Protein AF-N9KK56-F1 (afdb_monomer_lite)

Structure (mmCIF, N/CA/C/O backbone):
data_AF-N9KK56-F1
#
_entry.id   AF-N9KK56-F1
#
loop_
_atom_site.group_PDB
_atom_site.id
_atom_site.type_symbol
_atom_site.label_atom_id
_atom_site.label_alt_id
_atom_site.label_comp_id
_atom_site.label_asym_id
_atom_site.label_entity_id
_atom_site.label_seq_id
_atom_site.pdbx_PDB_ins_code
_atom_site.Cartn_x
_atom_site.Cartn_y
_atom_site.Cartn_z
_atom_site.occupancy
_atom_site.B_iso_or_equiv
_atom_site.auth_seq_id
_atom_site.auth_comp_id
_atom_site.auth_asym_id
_atom_site.auth_atom_id
_atom_site.pdbx_PDB_model_num
ATOM 1 N N . MET A 1 1 ? 13.893 9.732 -13.283 1.00 74.06 1 MET A N 1
ATOM 2 C CA . MET A 1 1 ? 12.426 9.548 -13.255 1.00 74.06 1 MET A CA 1
ATOM 3 C C . MET A 1 1 ? 12.035 9.225 -11.826 1.00 74.06 1 MET A C 1
ATOM 5 O O . MET A 1 1 ? 12.675 8.367 -11.235 1.00 74.06 1 MET A O 1
ATOM 9 N N . GLU A 1 2 ? 11.072 9.947 -11.260 1.00 89.94 2 GLU A N 1
ATOM 10 C CA . GLU A 1 2 ? 10.571 9.700 -9.898 1.00 89.94 2 GLU A CA 1
ATOM 11 C C . GLU A 1 2 ? 9.740 8.409 -9.851 1.00 89.94 2 GLU A C 1
ATOM 13 O O . GLU A 1 2 ? 9.069 8.076 -10.831 1.00 89.94 2 GLU A O 1
ATOM 18 N N . ALA A 1 3 ? 9.783 7.688 -8.726 1.00 90.94 3 ALA A N 1
ATOM 19 C CA . ALA A 1 3 ? 9.080 6.414 -8.557 1.00 90.94 3 ALA A CA 1
ATOM 20 C C . ALA A 1 3 ? 7.559 6.561 -8.716 1.00 90.94 3 ALA A C 1
ATOM 22 O O . ALA A 1 3 ? 6.960 5.784 -9.452 1.00 90.94 3 ALA A O 1
ATOM 23 N N . ASN A 1 4 ? 6.962 7.606 -8.135 1.00 89.69 4 ASN A N 1
ATOM 24 C CA . ASN A 1 4 ? 5.520 7.865 -8.213 1.00 89.69 4 ASN A CA 1
ATOM 25 C C . ASN A 1 4 ? 5.062 8.121 -9.657 1.00 89.69 4 ASN A C 1
ATOM 27 O O . ASN A 1 4 ? 4.096 7.525 -10.116 1.00 89.69 4 ASN A O 1
ATOM 31 N N . LYS A 1 5 ? 5.822 8.920 -10.422 1.00 92.25 5 LYS A N 1
ATOM 32 C CA . LYS A 1 5 ? 5.549 9.172 -11.851 1.00 92.25 5 LYS A CA 1
ATOM 33 C C . LYS A 1 5 ? 5.651 7.901 -12.695 1.00 92.25 5 LYS A C 1
ATOM 35 O O . LYS A 1 5 ? 4.890 7.714 -13.641 1.00 92.25 5 LYS A O 1
ATOM 40 N N . TYR A 1 6 ? 6.603 7.023 -12.375 1.00 92.00 6 TYR A N 1
ATOM 41 C CA . TYR A 1 6 ? 6.697 5.716 -13.025 1.00 92.00 6 TYR A CA 1
ATOM 42 C C . TYR A 1 6 ? 5.501 4.826 -12.664 1.00 92.00 6 TYR A C 1
ATOM 44 O O . TYR A 1 6 ? 4.918 4.198 -13.547 1.00 92.00 6 TYR A O 1
ATOM 52 N N . PHE A 1 7 ? 5.109 4.825 -11.390 1.00 93.50 7 PHE A N 1
ATOM 53 C CA . PHE A 1 7 ? 3.958 4.086 -10.886 1.00 93.50 7 PHE A CA 1
ATOM 54 C C . PHE A 1 7 ? 2.656 4.541 -11.560 1.00 93.50 7 PHE A C 1
ATOM 56 O O . PHE A 1 7 ? 1.934 3.699 -12.080 1.00 93.50 7 PHE A O 1
ATOM 63 N N . GLN A 1 8 ? 2.411 5.851 -11.657 1.00 92.12 8 GLN A N 1
ATOM 64 C CA . GLN A 1 8 ? 1.278 6.446 -12.383 1.00 92.12 8 GLN A CA 1
ATOM 65 C C . GLN A 1 8 ? 1.226 6.000 -13.846 1.00 92.12 8 GLN A C 1
ATOM 67 O O . GLN A 1 8 ? 0.171 5.653 -14.368 1.00 92.12 8 GLN A O 1
ATOM 72 N N . LYS A 1 9 ? 2.379 6.004 -14.525 1.00 93.69 9 LYS A N 1
ATOM 73 C CA . LYS A 1 9 ? 2.451 5.715 -15.961 1.00 93.69 9 LYS A CA 1
ATOM 74 C C . LYS A 1 9 ? 2.174 4.248 -16.294 1.00 93.69 9 LYS A C 1
ATOM 76 O O . LYS A 1 9 ? 1.581 3.965 -17.329 1.00 93.69 9 LYS A O 1
ATOM 81 N N . ILE A 1 10 ? 2.693 3.329 -15.486 1.00 94.44 10 ILE A N 1
ATOM 82 C CA . ILE A 1 10 ? 2.703 1.892 -15.799 1.00 94.44 10 ILE A CA 1
ATOM 83 C C . ILE A 1 10 ? 1.629 1.129 -15.003 1.00 94.44 10 ILE A C 1
ATOM 85 O O . ILE A 1 10 ? 1.185 0.057 -15.411 1.00 94.44 10 ILE A O 1
ATOM 89 N N . GLY A 1 11 ? 1.200 1.684 -13.871 1.00 92.81 11 GLY A N 1
ATOM 90 C CA . GLY A 1 11 ? 0.274 1.056 -12.940 1.00 92.81 11 GLY A CA 1
ATOM 91 C C . GLY A 1 11 ? 0.922 -0.029 -12.076 1.00 92.81 11 GLY A C 1
ATOM 92 O O . GLY A 1 11 ? 2.038 -0.499 -12.319 1.00 92.81 11 GLY A O 1
ATOM 93 N N . ILE A 1 12 ? 0.185 -0.458 -11.048 1.00 92.75 12 ILE A N 1
ATOM 94 C CA . ILE A 1 12 ? 0.672 -1.401 -10.031 1.00 92.75 12 ILE A CA 1
ATOM 95 C C . ILE A 1 12 ? 1.130 -2.744 -10.619 1.00 92.75 12 ILE A C 1
ATOM 97 O O . ILE A 1 12 ? 2.124 -3.304 -10.158 1.00 92.75 12 ILE A O 1
ATOM 101 N N . THR A 1 13 ? 0.445 -3.254 -11.648 1.00 94.50 13 THR A N 1
ATOM 102 C CA . THR A 1 13 ? 0.787 -4.533 -12.289 1.00 94.50 13 THR A CA 1
ATOM 103 C C . THR A 1 13 ? 2.159 -4.470 -12.948 1.00 94.50 13 THR A C 1
ATOM 105 O O . THR A 1 13 ? 3.027 -5.276 -12.617 1.00 94.50 13 THR A O 1
ATOM 108 N N . GLY A 1 14 ? 2.413 -3.473 -13.801 1.00 95.75 14 GLY A N 1
ATOM 109 C CA . GLY A 1 14 ? 3.712 -3.383 -14.465 1.00 95.75 14 GLY A CA 1
ATOM 110 C C . GLY A 1 14 ? 4.841 -2.947 -13.523 1.00 95.75 14 GLY A C 1
ATOM 111 O O . GLY A 1 14 ? 5.987 -3.346 -13.721 1.00 95.75 14 GLY A O 1
ATOM 112 N N . VAL A 1 15 ? 4.549 -2.229 -12.429 1.00 95.50 15 VAL A N 1
ATOM 113 C CA . VAL A 1 15 ? 5.539 -2.013 -11.355 1.00 95.50 15 VAL A CA 1
ATOM 114 C C . VAL A 1 15 ? 5.915 -3.332 -10.675 1.00 95.50 15 VAL A C 1
ATOM 116 O O . VAL A 1 15 ? 7.103 -3.579 -10.458 1.00 95.50 15 VAL A O 1
ATOM 119 N N . LYS A 1 16 ? 4.943 -4.202 -10.362 1.00 95.06 16 LYS A N 1
ATOM 120 C CA . LYS A 1 16 ? 5.212 -5.535 -9.794 1.00 95.06 16 LYS A CA 1
ATOM 121 C C . LYS A 1 16 ? 6.080 -6.370 -10.740 1.00 95.06 16 LYS A C 1
ATOM 123 O O . LYS A 1 16 ? 7.081 -6.923 -10.294 1.00 95.06 16 LYS A O 1
ATOM 128 N N . GLU A 1 17 ? 5.767 -6.398 -12.035 1.00 96.31 17 GLU A N 1
ATOM 129 C CA . GLU A 1 17 ? 6.581 -7.086 -13.052 1.00 96.31 17 GLU A CA 1
ATOM 130 C C . GLU A 1 17 ? 8.009 -6.525 -13.129 1.00 96.31 17 GLU A C 1
ATOM 132 O O . GLU A 1 17 ? 8.989 -7.273 -13.100 1.00 96.31 17 GLU A O 1
ATOM 137 N N . TYR A 1 18 ? 8.153 -5.198 -13.143 1.00 95.69 18 TYR A N 1
ATOM 138 C CA . TYR A 1 18 ? 9.460 -4.547 -13.143 1.00 95.69 18 TYR A CA 1
ATOM 139 C C . TYR A 1 18 ? 10.291 -4.913 -11.903 1.00 95.69 18 TYR A C 1
ATOM 141 O O . TYR A 1 18 ? 11.497 -5.165 -12.015 1.00 95.69 18 TYR A O 1
ATOM 149 N N . LEU A 1 19 ? 9.656 -4.980 -10.728 1.00 95.62 19 LEU A N 1
ATOM 150 C CA . LEU A 1 19 ? 10.286 -5.397 -9.475 1.00 95.62 19 LEU A CA 1
ATOM 151 C C . LEU A 1 19 ? 10.649 -6.885 -9.457 1.00 95.62 19 LEU A C 1
ATOM 153 O O . LEU A 1 19 ? 11.659 -7.230 -8.852 1.00 95.62 19 LEU A O 1
ATOM 157 N N . VAL A 1 20 ? 9.911 -7.765 -10.135 1.00 95.38 20 VAL A N 1
ATOM 158 C CA . VAL A 1 20 ? 10.326 -9.171 -10.297 1.00 95.38 20 VAL A CA 1
ATOM 159 C C . VAL A 1 20 ? 11.653 -9.252 -11.0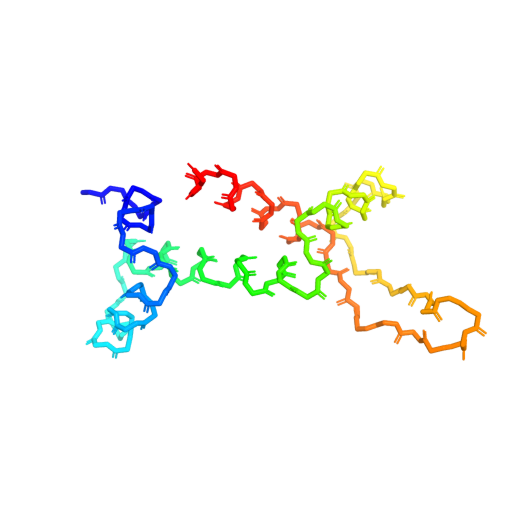58 1.00 95.38 20 VAL A C 1
ATOM 161 O O . VAL A 1 20 ? 12.560 -9.975 -10.652 1.00 95.38 20 VAL A O 1
ATOM 164 N N . LEU A 1 21 ? 11.813 -8.451 -12.114 1.00 95.56 21 LEU A N 1
ATOM 165 C CA . LEU A 1 21 ? 13.014 -8.464 -12.956 1.00 95.56 21 LEU A CA 1
ATOM 166 C C . LEU A 1 21 ? 14.211 -7.717 -12.336 1.00 95.56 21 LEU A C 1
ATOM 168 O O . LEU A 1 21 ? 15.367 -8.076 -12.572 1.00 95.56 21 LEU A O 1
ATOM 172 N N . ASN A 1 22 ? 13.957 -6.659 -11.558 1.00 94.69 22 ASN A N 1
ATOM 173 C CA . ASN A 1 22 ? 14.992 -5.719 -11.100 1.00 94.69 22 ASN A CA 1
ATOM 174 C C . ASN A 1 22 ? 15.060 -5.530 -9.579 1.00 94.69 22 ASN A C 1
ATOM 176 O O . ASN A 1 22 ? 15.929 -4.804 -9.100 1.00 94.69 22 ASN A O 1
ATOM 180 N N . GLY A 1 23 ? 14.174 -6.157 -8.808 1.00 87.69 23 GLY A N 1
ATOM 181 C CA . GLY A 1 23 ? 14.009 -5.923 -7.370 1.00 87.69 23 GLY A CA 1
ATOM 182 C C . GLY A 1 23 ? 15.183 -6.377 -6.507 1.00 87.69 23 GLY A C 1
ATOM 183 O O . GLY A 1 23 ? 15.267 -5.980 -5.347 1.00 87.69 23 GLY A O 1
ATOM 184 N N . TRP A 1 24 ? 16.104 -7.165 -7.058 1.00 90.62 24 TRP A N 1
ATOM 185 C CA . TRP A 1 24 ? 17.376 -7.515 -6.423 1.00 90.62 24 TRP A CA 1
ATOM 186 C C . TRP A 1 24 ? 18.353 -6.330 -6.368 1.00 90.62 24 TRP A C 1
ATOM 188 O O . TRP A 1 24 ? 19.278 -6.326 -5.558 1.00 90.62 24 TRP A O 1
ATOM 198 N N . LYS A 1 25 ? 18.148 -5.298 -7.198 1.00 91.75 25 LYS A N 1
ATOM 199 C CA . LYS A 1 25 ? 18.935 -4.064 -7.158 1.00 91.75 25 LYS A CA 1
ATOM 200 C C . LYS A 1 25 ? 18.483 -3.210 -5.973 1.00 91.75 25 LYS A C 1
ATOM 202 O O . LYS A 1 25 ? 17.316 -2.844 -5.873 1.00 91.75 25 LYS A O 1
ATOM 207 N N . ASN A 1 26 ? 19.420 -2.803 -5.124 1.00 89.31 26 ASN A N 1
ATOM 208 C CA . ASN A 1 26 ? 19.150 -1.917 -3.986 1.00 89.31 26 ASN A CA 1
ATOM 209 C C . ASN A 1 26 ? 19.380 -0.445 -4.352 1.00 89.31 26 ASN A C 1
ATOM 211 O O . ASN A 1 26 ? 20.194 0.242 -3.742 1.00 89.31 26 ASN A O 1
ATOM 215 N N . THR A 1 27 ? 18.692 0.043 -5.385 1.00 94.38 27 THR A N 1
ATOM 216 C CA . THR A 1 27 ? 18.752 1.467 -5.747 1.00 94.38 27 THR A CA 1
ATOM 217 C C . THR A 1 27 ? 17.651 2.252 -5.029 1.00 94.38 27 THR A C 1
ATOM 219 O O . THR A 1 27 ? 16.583 1.689 -4.773 1.00 94.38 27 THR A O 1
ATOM 222 N N . PRO A 1 28 ? 17.840 3.561 -4.760 1.00 94.75 28 PRO A N 1
ATOM 223 C CA . PRO A 1 28 ? 16.798 4.397 -4.158 1.00 94.75 28 PRO A CA 1
ATOM 224 C C . PRO A 1 28 ? 15.461 4.328 -4.907 1.00 94.75 28 PRO A C 1
ATOM 226 O O . PRO A 1 28 ? 14.403 4.269 -4.291 1.00 94.75 28 PRO A O 1
ATOM 229 N N . PHE A 1 29 ? 15.511 4.248 -6.239 1.00 94.75 29 PHE A N 1
ATOM 230 C CA . PHE A 1 29 ? 14.328 4.094 -7.083 1.00 94.75 29 PHE A CA 1
ATOM 231 C C . PHE A 1 29 ? 13.591 2.767 -6.838 1.00 94.75 29 PHE A C 1
ATOM 233 O O . PHE A 1 29 ? 12.379 2.766 -6.652 1.00 94.75 29 PHE A O 1
ATOM 240 N N . ILE A 1 30 ? 14.309 1.637 -6.790 1.00 94.75 30 ILE A N 1
ATOM 241 C CA . ILE A 1 30 ? 13.704 0.320 -6.527 1.00 94.75 30 ILE A CA 1
ATOM 242 C C . ILE A 1 30 ? 13.141 0.248 -5.105 1.00 94.75 30 ILE A C 1
ATOM 244 O O . ILE A 1 30 ? 12.061 -0.301 -4.905 1.00 94.75 30 ILE A O 1
ATOM 248 N N . ILE A 1 31 ? 13.844 0.823 -4.125 1.00 94.62 31 ILE A N 1
ATOM 249 C CA . ILE A 1 31 ? 13.378 0.896 -2.734 1.00 94.62 31 ILE A CA 1
ATOM 250 C C . ILE A 1 31 ? 12.062 1.678 -2.656 1.00 94.62 31 ILE A C 1
ATOM 252 O O . ILE A 1 31 ? 11.114 1.210 -2.030 1.00 94.62 31 ILE A O 1
ATOM 256 N N . GLN A 1 32 ? 11.972 2.821 -3.342 1.00 94.44 32 GLN A N 1
ATOM 257 C CA . GLN A 1 32 ? 10.732 3.595 -3.412 1.00 94.44 32 GLN A CA 1
ATOM 258 C C . GLN A 1 32 ? 9.606 2.813 -4.099 1.00 94.44 32 GLN A C 1
ATOM 260 O O . GLN A 1 32 ? 8.512 2.754 -3.556 1.00 94.44 32 GLN A O 1
ATOM 265 N N . LEU A 1 33 ? 9.859 2.145 -5.231 1.00 95.06 33 LEU A N 1
ATOM 266 C CA . LEU A 1 33 ? 8.830 1.328 -5.892 1.00 95.06 33 LEU A CA 1
ATOM 267 C C . LEU A 1 33 ? 8.317 0.189 -5.003 1.00 95.06 33 LEU A C 1
ATOM 269 O O . LEU A 1 33 ? 7.114 -0.059 -4.973 1.00 95.06 33 LEU A O 1
ATOM 273 N N . LYS A 1 34 ? 9.202 -0.485 -4.256 1.00 94.75 34 LYS A N 1
ATOM 274 C CA . LYS A 1 34 ? 8.794 -1.499 -3.273 1.00 94.75 34 LYS A CA 1
ATOM 275 C C . LYS A 1 34 ? 7.898 -0.889 -2.198 1.00 94.75 34 LYS A C 1
ATOM 277 O O . LYS A 1 34 ? 6.846 -1.453 -1.924 1.00 94.75 34 LYS A O 1
ATOM 282 N N . ARG A 1 35 ? 8.281 0.271 -1.644 1.00 95.00 35 ARG A N 1
ATOM 283 C CA . ARG A 1 35 ? 7.468 0.994 -0.653 1.00 95.00 35 ARG A CA 1
ATOM 284 C C . ARG A 1 35 ? 6.072 1.292 -1.196 1.00 95.00 35 ARG A C 1
ATOM 286 O O . ARG A 1 35 ? 5.105 0.936 -0.544 1.00 95.00 35 ARG A O 1
ATOM 293 N N . LE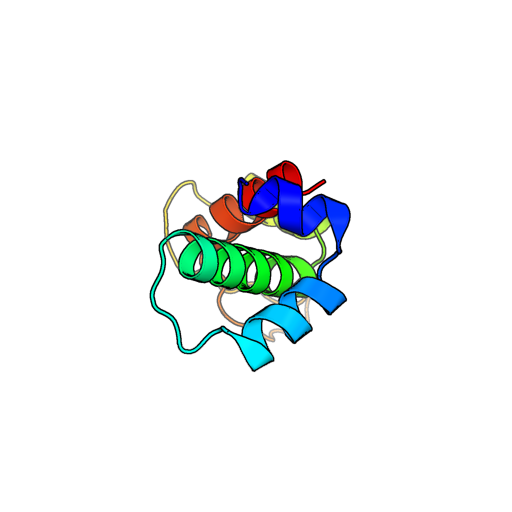U A 1 36 ? 5.968 1.856 -2.400 1.00 95.00 36 LEU A N 1
ATOM 294 C CA . LEU A 1 36 ? 4.677 2.169 -3.022 1.00 95.00 36 LEU A CA 1
ATOM 295 C C . LEU A 1 36 ? 3.813 0.915 -3.214 1.00 95.00 36 LEU A C 1
ATOM 297 O O . LEU A 1 36 ? 2.624 0.939 -2.922 1.00 95.00 36 LEU A O 1
ATOM 301 N N . VAL A 1 37 ? 4.398 -0.205 -3.653 1.00 95.12 37 VAL A N 1
ATOM 302 C CA . VAL A 1 37 ? 3.657 -1.471 -3.777 1.00 95.12 37 VAL A CA 1
ATOM 303 C C . VAL A 1 37 ? 3.139 -1.962 -2.423 1.00 95.12 37 VAL A C 1
ATOM 305 O O . VAL A 1 37 ? 1.998 -2.415 -2.353 1.00 95.12 37 VAL A O 1
ATOM 308 N N . GLU A 1 38 ? 3.937 -1.876 -1.358 1.00 93.81 38 GLU A N 1
ATOM 309 C CA . GLU A 1 38 ? 3.489 -2.248 -0.009 1.00 93.81 38 GLU A CA 1
ATOM 310 C C . GLU A 1 38 ? 2.415 -1.289 0.525 1.00 93.81 38 GLU A C 1
ATOM 312 O O . GLU A 1 38 ? 1.410 -1.749 1.063 1.00 93.81 38 GLU A O 1
ATOM 317 N N . SER A 1 39 ? 2.551 0.017 0.286 1.00 93.62 39 SER A N 1
ATOM 318 C CA . SER A 1 39 ? 1.539 1.025 0.624 1.00 93.62 39 SER A CA 1
ATOM 319 C C . SER A 1 39 ? 0.194 0.730 -0.050 1.00 93.62 39 SER A C 1
ATOM 321 O O . SER A 1 39 ? -0.846 0.714 0.610 1.00 93.62 39 SER A O 1
ATOM 323 N N . HIS A 1 40 ? 0.207 0.397 -1.344 1.00 92.56 40 HIS A N 1
ATOM 324 C CA . HIS A 1 40 ? -1.001 -0.014 -2.061 1.00 92.56 40 HIS A CA 1
ATOM 325 C C . HIS A 1 40 ? -1.623 -1.286 -1.468 1.00 92.56 40 HIS A C 1
ATOM 327 O O . HIS A 1 40 ? -2.830 -1.318 -1.255 1.00 92.56 40 HIS A O 1
ATOM 333 N N . LYS A 1 41 ? -0.819 -2.311 -1.146 1.00 91.31 41 LYS A N 1
ATOM 334 C CA . LYS A 1 41 ? -1.325 -3.539 -0.505 1.00 91.31 41 LYS A CA 1
ATOM 335 C C . LYS A 1 41 ? -1.968 -3.257 0.849 1.00 91.31 41 LYS A C 1
ATOM 337 O O . LYS A 1 41 ? -2.994 -3.852 1.157 1.00 91.31 41 LYS A O 1
ATOM 342 N N . LEU A 1 42 ? -1.363 -2.381 1.655 1.00 90.38 42 LEU A N 1
ATOM 343 C CA . LEU A 1 42 ? -1.864 -2.043 2.986 1.00 90.38 42 LEU A CA 1
ATOM 344 C C . LEU A 1 42 ? -3.231 -1.357 2.903 1.00 90.38 42 LEU A C 1
ATOM 346 O O . LEU A 1 42 ? -4.150 -1.715 3.635 1.00 90.38 42 LEU A O 1
ATOM 350 N N . VAL A 1 43 ? -3.384 -0.406 1.982 1.00 90.19 43 VAL A N 1
ATOM 351 C CA . VAL A 1 43 ? -4.659 0.286 1.771 1.00 90.19 43 VAL A CA 1
ATOM 352 C C . VAL A 1 43 ? -5.695 -0.625 1.106 1.00 90.19 43 VAL A C 1
ATOM 354 O O . VAL A 1 43 ? -6.866 -0.550 1.464 1.00 90.19 43 VAL A O 1
ATOM 357 N N . GLU A 1 44 ? -5.305 -1.523 0.194 1.00 89.31 44 GLU A N 1
ATOM 358 C CA . GLU A 1 44 ? -6.215 -2.486 -0.456 1.00 89.31 44 GLU A CA 1
ATOM 359 C C . GLU A 1 44 ? -6.947 -3.405 0.538 1.00 89.31 44 GLU A C 1
ATOM 361 O O . GLU A 1 44 ? -8.039 -3.869 0.218 1.00 89.31 44 GLU A O 1
ATOM 366 N N . VAL A 1 45 ? -6.407 -3.630 1.746 1.00 86.94 45 VAL A N 1
ATOM 367 C CA . VAL A 1 45 ? -7.073 -4.436 2.791 1.00 86.94 45 VAL A CA 1
ATOM 368 C C . VAL A 1 45 ? -8.453 -3.876 3.155 1.00 86.94 45 VAL A C 1
ATOM 370 O O . VAL A 1 45 ? -9.389 -4.647 3.357 1.00 86.94 45 VAL A O 1
ATOM 373 N N . HIS A 1 46 ? -8.587 -2.549 3.219 1.00 83.50 46 HIS A N 1
ATOM 374 C CA . HIS A 1 46 ? -9.833 -1.865 3.596 1.00 83.50 46 HIS A CA 1
ATOM 375 C C . HIS A 1 46 ? -10.416 -1.014 2.451 1.00 83.50 46 HIS A C 1
ATOM 377 O O . HIS A 1 46 ? -11.585 -0.642 2.465 1.00 83.50 46 HIS A O 1
ATOM 383 N N . GLY A 1 47 ? -9.609 -0.693 1.441 1.00 88.25 47 GLY A N 1
ATOM 384 C CA . GLY A 1 47 ? -9.899 0.321 0.436 1.00 88.25 47 GLY A CA 1
ATOM 385 C C . GLY A 1 47 ? -9.613 1.744 0.934 1.00 88.25 47 GLY A C 1
ATOM 386 O O . GLY A 1 47 ? -9.766 2.066 2.111 1.00 88.25 47 GLY A O 1
ATOM 387 N N . LEU A 1 48 ? -9.241 2.638 0.009 1.00 90.88 48 LEU A N 1
ATOM 388 C CA . LEU A 1 48 ? -8.753 3.991 0.324 1.00 90.88 48 LEU A CA 1
ATOM 389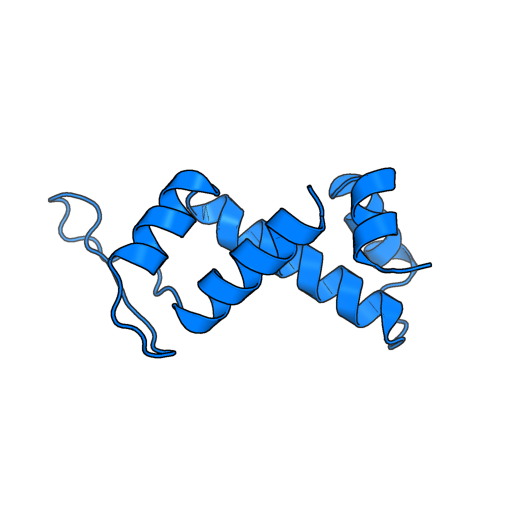 C C . LEU A 1 48 ? -9.722 4.826 1.176 1.00 90.88 48 LEU A C 1
ATOM 391 O O . LEU A 1 48 ? -9.289 5.521 2.094 1.00 90.88 48 LEU A O 1
ATOM 395 N N . ALA A 1 49 ? -11.024 4.768 0.887 1.00 89.75 49 ALA A N 1
ATOM 396 C CA . ALA A 1 49 ? -12.026 5.527 1.636 1.00 89.75 49 ALA A CA 1
ATOM 397 C C . ALA A 1 49 ? -12.099 5.076 3.104 1.00 89.75 49 ALA A C 1
ATOM 399 O O . ALA A 1 49 ? -12.043 5.910 4.008 1.00 89.75 49 ALA A O 1
ATOM 400 N N . GLN A 1 50 ? -12.142 3.763 3.338 1.00 88.38 50 GLN A N 1
ATOM 401 C CA . GLN A 1 50 ? -12.187 3.198 4.683 1.00 88.38 50 GLN A CA 1
ATOM 402 C C . GLN A 1 50 ? -10.857 3.400 5.419 1.00 88.38 50 GLN A C 1
ATOM 404 O O . GLN A 1 50 ? -10.860 3.738 6.597 1.00 88.38 50 GLN A O 1
ATOM 409 N N . SER A 1 51 ? -9.713 3.289 4.736 1.00 90.31 51 SER A N 1
ATOM 410 C CA . SER A 1 51 ? -8.402 3.603 5.319 1.00 90.31 51 SER A CA 1
ATOM 411 C C . SER A 1 51 ? -8.316 5.050 5.813 1.00 90.31 51 SER A C 1
ATOM 413 O O . SER A 1 51 ? -7.806 5.301 6.905 1.00 90.31 51 SER A O 1
ATOM 415 N N . LYS A 1 52 ? -8.856 6.011 5.052 1.00 91.38 52 LYS A N 1
ATOM 416 C CA . LYS A 1 52 ? -8.938 7.417 5.481 1.00 91.38 52 LYS A CA 1
ATOM 417 C C . LYS A 1 52 ? -9.835 7.594 6.703 1.00 91.38 52 LYS A C 1
ATOM 419 O O . LYS A 1 52 ? -9.487 8.348 7.608 1.00 91.38 52 LYS A O 1
ATOM 424 N N . GLU A 1 53 ? -10.967 6.897 6.748 1.00 89.94 53 GLU A N 1
ATOM 425 C CA . GLU A 1 53 ? -11.866 6.911 7.905 1.00 89.94 53 GLU A CA 1
ATOM 4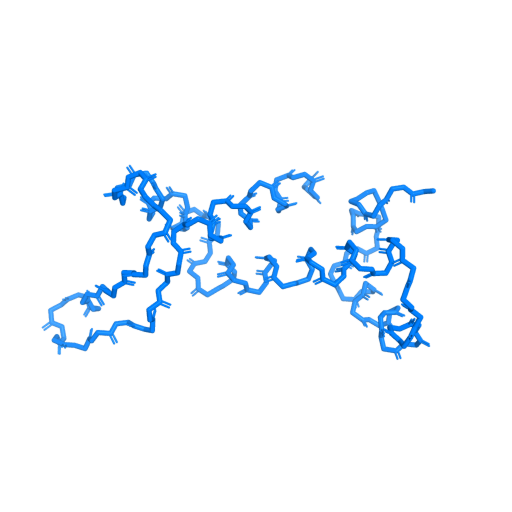26 C C . GLU A 1 53 ? -11.201 6.318 9.157 1.00 89.94 53 GLU A C 1
ATOM 428 O O . GLU A 1 53 ? -11.292 6.904 10.236 1.00 89.94 53 GLU A O 1
ATOM 433 N N . ILE A 1 54 ? -10.470 5.213 9.001 1.00 87.12 54 ILE A N 1
ATOM 434 C CA . ILE A 1 54 ? -9.679 4.575 10.058 1.00 87.12 54 ILE A CA 1
ATOM 435 C C . ILE A 1 54 ? -8.677 5.570 10.649 1.00 87.12 54 ILE A C 1
ATOM 437 O O . ILE A 1 54 ? -8.692 5.808 11.854 1.00 87.12 54 ILE A O 1
ATOM 441 N N . VAL A 1 55 ? -7.848 6.202 9.811 1.00 89.06 55 VAL A N 1
ATOM 442 C CA . VAL A 1 55 ? -6.823 7.155 10.276 1.00 89.06 55 VAL A CA 1
ATOM 443 C C . VAL A 1 55 ? -7.446 8.399 10.909 1.00 89.06 55 VAL A C 1
ATOM 445 O O . VAL A 1 55 ? -6.900 8.922 11.876 1.00 89.06 55 VAL A O 1
ATOM 448 N N . LYS A 1 56 ? -8.593 8.868 10.403 1.00 89.44 56 LYS A N 1
ATOM 449 C CA . LYS A 1 56 ? -9.308 10.027 10.957 1.00 89.44 56 LYS A CA 1
ATOM 450 C C . LYS A 1 56 ? -9.846 9.773 12.370 1.00 89.44 56 LYS A C 1
ATOM 452 O O . LYS A 1 56 ? -9.898 10.706 13.167 1.00 89.44 56 LYS A O 1
ATOM 457 N N . ASN A 1 57 ? -10.280 8.546 12.653 1.00 86.12 57 ASN A N 1
ATOM 458 C CA . ASN A 1 57 ? -10.893 8.170 13.930 1.00 86.12 57 ASN A CA 1
ATOM 459 C C . ASN A 1 57 ? -9.906 7.518 14.914 1.00 86.12 57 ASN A C 1
ATOM 461 O O . ASN A 1 57 ? -10.245 7.326 16.081 1.00 86.12 57 ASN A O 1
ATOM 465 N N . ALA A 1 58 ? -8.703 7.165 14.459 1.00 84.25 58 ALA A N 1
ATOM 466 C CA . ALA A 1 58 ? -7.659 6.612 15.305 1.00 84.25 58 ALA A CA 1
ATOM 467 C C . ALA A 1 58 ? -6.966 7.702 16.143 1.00 84.25 58 ALA A C 1
ATOM 469 O O . ALA A 1 58 ? -6.911 8.867 15.733 1.00 84.25 58 ALA A O 1
ATOM 470 N N . PRO A 1 59 ? -6.384 7.338 17.300 1.00 81.88 59 PRO A N 1
ATOM 471 C CA . PRO A 1 59 ? -5.465 8.217 18.006 1.00 81.88 59 PRO A CA 1
ATOM 472 C C . PRO A 1 59 ? -4.307 8.652 17.096 1.00 81.88 59 PRO A C 1
ATOM 474 O O . PRO A 1 59 ? -3.923 7.959 16.155 1.00 81.88 59 PRO A O 1
ATOM 477 N N . SER A 1 60 ? -3.741 9.827 17.364 1.00 77.81 60 SER A N 1
ATOM 478 C CA . SER A 1 60 ? -2.688 10.413 16.526 1.00 77.81 60 SER A CA 1
ATOM 479 C C . SER A 1 60 ? -1.321 9.734 16.666 1.00 77.81 60 SER A C 1
ATOM 481 O O . SER A 1 60 ? -0.347 10.227 16.103 1.00 77.81 60 SER A O 1
ATOM 483 N N . ASP A 1 61 ? -1.219 8.657 17.439 1.00 81.94 61 ASP A N 1
ATOM 484 C CA . ASP A 1 61 ? 0.033 7.960 17.682 1.00 81.94 61 ASP A CA 1
ATOM 485 C C . ASP A 1 61 ? 0.360 6.938 16.583 1.00 81.94 61 ASP A C 1
ATOM 487 O O . ASP A 1 61 ? -0.468 6.553 15.756 1.00 81.94 61 ASP A O 1
ATOM 491 N N . ASP A 1 62 ? 1.617 6.500 16.571 1.00 77.31 62 ASP A N 1
ATOM 492 C CA . ASP A 1 62 ? 2.117 5.504 15.623 1.00 77.31 62 ASP A CA 1
ATOM 493 C C . ASP A 1 62 ? 2.061 4.101 16.248 1.00 77.31 62 ASP A C 1
ATOM 495 O O . ASP A 1 62 ? 3.057 3.378 16.310 1.00 77.31 62 ASP A O 1
ATOM 499 N N . HIS A 1 63 ? 0.890 3.738 16.781 1.00 83.25 63 HIS A N 1
ATOM 500 C CA . HIS A 1 63 ? 0.661 2.448 17.428 1.00 83.25 63 HIS A CA 1
ATOM 501 C C . HIS A 1 63 ? -0.185 1.493 16.588 1.00 83.25 63 HIS A C 1
ATOM 503 O O . HIS A 1 63 ? -0.808 1.830 15.578 1.00 83.25 63 HIS A O 1
ATOM 509 N N . PHE A 1 64 ? -0.135 0.245 17.032 1.00 83.44 64 PHE A N 1
ATOM 510 C CA . PHE A 1 64 ? -0.867 -0.884 16.505 1.00 83.44 64 PHE A CA 1
ATOM 511 C C . PHE A 1 64 ? -2.251 -0.964 17.153 1.00 83.44 64 PHE A C 1
ATOM 513 O O . PHE A 1 64 ? -2.356 -1.101 18.371 1.00 83.44 64 PHE A O 1
ATOM 520 N N . TYR A 1 65 ? -3.301 -0.943 16.336 1.00 77.75 65 TYR A N 1
ATOM 521 C CA . TYR A 1 65 ? -4.684 -1.040 16.794 1.00 77.75 65 TYR A CA 1
ATOM 522 C C . TYR A 1 65 ? -5.398 -2.208 16.127 1.00 77.75 65 TYR A C 1
ATOM 524 O O . TYR A 1 65 ? -5.263 -2.448 14.929 1.00 77.75 65 TYR A O 1
ATOM 532 N N . SER A 1 66 ? -6.179 -2.934 16.920 1.00 75.50 66 SER A N 1
ATOM 533 C CA . SER A 1 66 ? -7.060 -4.003 16.454 1.00 75.50 66 SER A CA 1
ATOM 534 C C . SER A 1 66 ? -8.509 -3.579 16.633 1.00 75.50 66 SER A C 1
ATOM 536 O O . SER A 1 66 ? -8.866 -3.050 17.687 1.00 75.50 66 SER A O 1
ATOM 538 N N . TRP A 1 67 ? -9.340 -3.868 15.643 1.00 71.50 67 TRP A N 1
ATOM 539 C CA . TRP A 1 67 ? -10.723 -3.412 15.577 1.00 71.50 67 TRP A CA 1
ATOM 540 C C . TRP A 1 67 ? -11.629 -4.632 15.642 1.00 71.50 67 TRP A C 1
ATOM 542 O O . TRP A 1 67 ? -11.304 -5.665 15.064 1.00 71.50 67 TRP A O 1
ATOM 552 N N . THR A 1 68 ? -12.756 -4.556 16.342 1.00 67.69 68 THR A N 1
ATOM 553 C CA . THR A 1 68 ? -13.722 -5.660 16.316 1.00 67.69 68 THR A CA 1
ATOM 554 C C . THR A 1 68 ? -14.507 -5.591 15.008 1.00 67.69 68 THR A C 1
ATOM 556 O O . THR A 1 68 ? -15.095 -4.556 14.696 1.00 67.69 68 THR A O 1
ATOM 559 N N . LEU A 1 69 ? -14.523 -6.676 14.232 1.00 65.50 69 LEU A N 1
ATOM 560 C CA . LEU 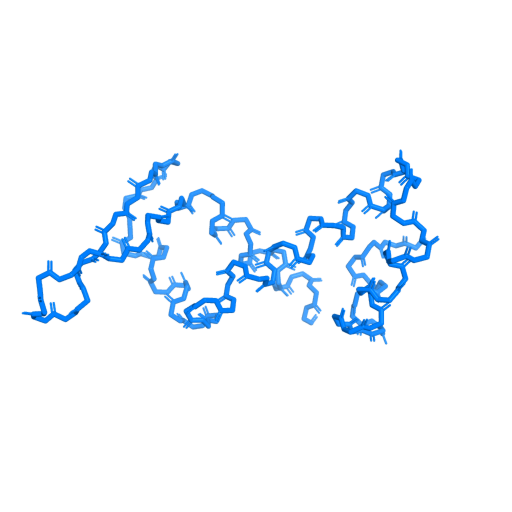A 1 69 ? -15.266 -6.751 12.973 1.00 65.50 69 LEU A CA 1
ATOM 561 C C . LEU A 1 69 ? -16.774 -6.786 13.260 1.00 65.50 69 LEU A C 1
ATOM 563 O O . LEU A 1 69 ? -17.344 -7.847 13.535 1.00 65.50 69 LEU A O 1
ATOM 567 N N . GLY A 1 70 ? -17.429 -5.623 13.235 1.00 67.31 70 GLY A N 1
ATOM 568 C CA . GLY A 1 70 ? -18.836 -5.496 13.624 1.00 67.31 70 GLY A CA 1
ATOM 569 C C . GLY A 1 70 ? -19.079 -6.041 15.039 1.00 67.31 70 GLY A C 1
ATOM 570 O O . GLY A 1 70 ? -18.287 -5.809 15.949 1.00 67.31 70 GLY A O 1
ATOM 571 N N . ASN A 1 71 ? -20.139 -6.835 15.213 1.00 71.44 71 ASN A N 1
ATOM 572 C CA . ASN A 1 71 ? -20.466 -7.496 16.487 1.00 71.44 71 ASN A CA 1
ATOM 573 C C . ASN A 1 71 ? -19.921 -8.931 16.593 1.00 71.44 71 ASN A C 1
ATOM 575 O O . ASN A 1 71 ? -20.338 -9.686 17.467 1.00 71.44 71 ASN A O 1
ATOM 579 N N . SER A 1 72 ? -19.019 -9.345 15.699 1.00 73.56 72 SER A N 1
ATOM 580 C CA . SER A 1 72 ? -18.553 -10.739 15.642 1.00 73.56 72 SER A CA 1
ATOM 581 C C . SER A 1 72 ? -17.640 -11.138 16.807 1.00 73.56 72 SER A C 1
ATOM 583 O O . SER A 1 72 ? -17.365 -12.321 16.989 1.00 73.56 72 SER A O 1
ATOM 585 N N . GLY A 1 73 ? -17.114 -10.167 17.564 1.00 65.81 73 GLY A N 1
ATOM 586 C CA . GLY A 1 73 ? -16.070 -10.404 18.567 1.00 65.81 73 GLY A CA 1
ATOM 587 C C . GLY A 1 73 ? -14.701 -10.758 17.968 1.00 65.81 73 GLY A C 1
ATOM 588 O O . GLY A 1 73 ? -13.726 -10.869 18.709 1.00 65.81 73 GLY A O 1
ATOM 589 N N . VAL A 1 74 ? -14.597 -10.897 16.641 1.00 67.31 74 VAL A N 1
ATOM 590 C CA . VAL A 1 74 ? -13.338 -11.152 15.939 1.00 67.31 74 VAL A CA 1
ATOM 591 C C . VAL A 1 74 ? -12.551 -9.852 15.865 1.00 67.31 74 VAL A C 1
ATOM 593 O O . VAL A 1 74 ? -13.045 -8.852 15.345 1.00 67.31 74 VAL A O 1
ATOM 596 N N . ARG A 1 75 ? -11.321 -9.869 16.380 1.00 63.78 75 ARG A N 1
ATOM 597 C CA . ARG A 1 75 ? -10.375 -8.76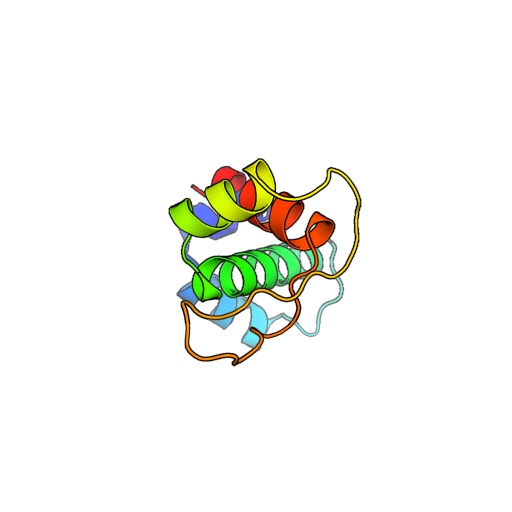8 16.195 1.00 63.78 75 ARG A CA 1
ATOM 598 C C . ARG A 1 75 ? -9.756 -8.869 14.805 1.00 63.78 75 ARG A C 1
ATOM 600 O O . ARG A 1 75 ? -9.235 -9.919 14.435 1.00 63.78 75 ARG A O 1
ATOM 607 N N . ASP A 1 76 ? -9.823 -7.776 14.062 1.00 68.81 76 ASP A N 1
ATOM 608 C CA . ASP A 1 76 ? -9.066 -7.555 12.839 1.00 68.81 76 ASP A CA 1
ATOM 609 C C . ASP A 1 76 ? -7.560 -7.728 13.095 1.00 68.81 76 ASP A C 1
ATOM 611 O O . ASP A 1 76 ? -7.063 -7.525 14.211 1.00 68.81 76 ASP A O 1
ATOM 615 N N . LYS A 1 77 ? -6.841 -8.097 12.034 1.00 64.75 77 LYS A N 1
ATOM 616 C CA . LYS A 1 77 ? -5.390 -8.050 11.976 1.00 64.75 77 LYS A CA 1
ATOM 617 C C . LYS A 1 77 ? -4.953 -6.630 12.303 1.00 64.75 77 LYS A C 1
ATOM 619 O O . LYS A 1 77 ? -5.380 -5.660 11.697 1.00 64.75 77 LYS A O 1
ATOM 624 N N . THR A 1 78 ? -4.105 -6.538 13.309 1.00 74.19 78 THR A N 1
ATOM 625 C CA . THR A 1 78 ? -3.604 -5.292 13.859 1.00 74.19 78 THR A CA 1
ATOM 626 C C . THR A 1 78 ? -3.058 -4.361 12.770 1.00 74.19 78 THR A C 1
ATOM 628 O O . THR A 1 78 ? -2.157 -4.746 12.027 1.00 74.19 78 THR A O 1
ATOM 631 N N . VAL A 1 79 ? -3.571 -3.133 12.707 1.00 80.75 79 VAL A N 1
ATOM 632 C CA . VAL A 1 79 ? -3.137 -2.090 11.767 1.00 80.75 79 VAL A CA 1
ATOM 633 C C . VAL A 1 79 ? -2.232 -1.106 12.498 1.00 80.75 79 VAL A C 1
ATOM 635 O O . VAL A 1 79 ? -2.592 -0.617 13.569 1.00 80.75 79 VAL A O 1
ATOM 638 N N . ASN A 1 80 ? -1.067 -0.790 11.929 1.00 88.75 80 ASN A N 1
ATOM 639 C CA . ASN A 1 80 ? -0.256 0.330 12.399 1.00 88.75 80 ASN A CA 1
ATOM 640 C C . ASN A 1 80 ? -0.767 1.637 11.773 1.00 88.75 80 ASN A C 1
ATOM 642 O O . ASN A 1 80 ? -0.754 1.794 10.551 1.00 88.75 80 ASN A O 1
ATOM 646 N N . ILE A 1 81 ? -1.218 2.580 12.603 1.00 89.44 81 ILE A N 1
ATOM 647 C CA . ILE A 1 81 ? -1.855 3.822 12.130 1.00 89.44 81 ILE A CA 1
ATOM 648 C C . ILE A 1 81 ? -0.854 4.750 11.440 1.00 89.44 81 ILE A C 1
ATOM 650 O O . ILE A 1 81 ? -1.191 5.380 10.434 1.00 89.44 81 ILE A O 1
ATOM 654 N N . GLY A 1 82 ? 0.387 4.791 11.924 1.00 90.00 82 GLY A N 1
ATOM 655 C CA . GLY A 1 82 ? 1.461 5.561 11.301 1.00 90.00 82 GLY A CA 1
ATOM 656 C C . GLY A 1 82 ? 1.817 5.037 9.908 1.00 90.00 82 GLY A C 1
ATOM 657 O O . GLY A 1 82 ? 1.992 5.821 8.973 1.00 90.00 82 GLY A O 1
ATOM 658 N N . GLU A 1 83 ? 1.883 3.713 9.737 1.00 91.31 83 GLU A N 1
ATOM 659 C CA . GLU A 1 83 ? 2.117 3.088 8.428 1.00 91.31 83 GLU A CA 1
ATOM 660 C C . GLU A 1 83 ? 0.933 3.283 7.482 1.00 91.31 83 GLU A C 1
ATOM 662 O O . GLU A 1 83 ? 1.140 3.626 6.319 1.00 91.31 83 GLU A O 1
ATOM 667 N N . LEU A 1 84 ? -0.303 3.150 7.976 1.00 92.00 84 LEU A N 1
ATOM 668 C CA . LEU A 1 84 ? -1.495 3.369 7.160 1.00 92.00 84 LEU A CA 1
ATOM 669 C C . LEU A 1 84 ? -1.593 4.822 6.675 1.00 92.00 84 LEU A C 1
ATOM 671 O O . LEU A 1 84 ? -1.925 5.054 5.514 1.00 92.00 84 LEU A O 1
ATOM 675 N N . ARG A 1 85 ? -1.249 5.802 7.521 1.00 93.25 85 ARG A N 1
ATOM 676 C CA . ARG A 1 85 ? -1.200 7.222 7.138 1.00 93.25 85 ARG A CA 1
ATOM 677 C C . ARG A 1 85 ? -0.216 7.455 5.988 1.00 93.25 85 ARG A C 1
ATOM 679 O O . ARG A 1 85 ? -0.596 8.027 4.971 1.00 93.25 85 ARG A O 1
ATOM 686 N N . LYS A 1 86 ? 1.009 6.931 6.106 1.00 93.44 86 LYS A N 1
ATOM 687 C CA . LYS A 1 86 ? 2.025 7.005 5.040 1.00 93.44 86 LYS A CA 1
ATOM 688 C C . LYS A 1 86 ? 1.575 6.293 3.766 1.00 93.44 86 LYS A C 1
ATOM 690 O O . LYS A 1 86 ? 1.841 6.772 2.670 1.00 93.44 86 LYS A O 1
ATOM 695 N N . ALA A 1 87 ? 0.884 5.163 3.899 1.00 93.69 87 ALA A N 1
ATOM 696 C CA . ALA A 1 87 ? 0.397 4.409 2.755 1.00 93.69 87 ALA A CA 1
ATOM 697 C C . ALA A 1 87 ? -0.702 5.151 1.979 1.00 93.69 87 ALA A C 1
ATOM 699 O O . ALA A 1 87 ? -0.715 5.110 0.749 1.00 93.69 87 ALA A O 1
ATOM 700 N N . ILE A 1 88 ? -1.582 5.869 2.685 1.00 93.94 88 ILE A N 1
ATOM 701 C CA . ILE A 1 88 ? -2.573 6.764 2.073 1.00 93.94 88 ILE A CA 1
ATOM 702 C C . ILE A 1 88 ? -1.865 7.883 1.300 1.00 93.94 88 ILE A C 1
ATOM 704 O O . ILE A 1 88 ? -2.177 8.084 0.129 1.00 93.94 88 ILE A O 1
ATOM 708 N N . GLU A 1 89 ? -0.891 8.561 1.915 1.00 94.00 89 GLU A N 1
ATOM 709 C CA . GLU A 1 89 ? -0.108 9.623 1.259 1.00 94.00 89 GLU A CA 1
ATOM 710 C C . GLU A 1 89 ? 0.618 9.106 0.004 1.00 94.00 89 GLU A C 1
ATOM 712 O O . GLU A 1 89 ? 0.591 9.739 -1.054 1.00 94.00 89 GLU A O 1
ATOM 717 N N . ASP A 1 90 ? 1.225 7.921 0.093 1.00 93.12 90 ASP A N 1
ATOM 718 C CA . ASP A 1 90 ? 1.886 7.259 -1.031 1.00 93.12 90 ASP A CA 1
ATOM 719 C C . ASP A 1 90 ? 0.907 6.974 -2.180 1.00 93.12 90 ASP A C 1
ATOM 721 O O . ASP A 1 90 ? 1.223 7.271 -3.336 1.00 93.12 90 ASP A O 1
ATOM 725 N N . MET A 1 91 ? -0.288 6.450 -1.886 1.00 89.88 91 MET A N 1
ATOM 726 C CA . MET A 1 91 ? -1.319 6.202 -2.900 1.00 89.88 91 MET A CA 1
ATOM 727 C C . MET A 1 91 ? -1.813 7.489 -3.561 1.00 89.88 91 MET A C 1
ATOM 729 O O . MET A 1 91 ? -1.954 7.536 -4.784 1.00 89.88 91 MET A O 1
ATOM 733 N N . GLU A 1 92 ? -2.053 8.542 -2.781 1.00 89.81 92 GLU A N 1
ATOM 734 C CA . GLU A 1 92 ? -2.476 9.843 -3.311 1.00 89.81 92 GLU A CA 1
ATOM 735 C C . GLU A 1 92 ? -1.401 10.469 -4.199 1.00 89.81 92 GLU A C 1
ATOM 737 O O . GLU A 1 92 ? -1.712 11.066 -5.225 1.00 89.81 92 GLU A O 1
ATOM 742 N N . SER A 1 93 ? -0.127 10.265 -3.864 1.00 87.50 93 SER A N 1
ATOM 743 C CA . SER A 1 93 ? 0.994 10.736 -4.678 1.00 87.50 93 SER A CA 1
ATOM 744 C C . SER A 1 93 ? 1.179 9.971 -5.998 1.00 87.50 93 SER A C 1
ATOM 746 O O . SER A 1 93 ? 1.902 10.443 -6.878 1.00 87.50 93 SER A O 1
ATOM 748 N N . CYS A 1 94 ? 0.555 8.793 -6.123 1.00 82.25 94 CYS A N 1
ATOM 749 C CA . CYS A 1 94 ? 0.553 7.942 -7.315 1.00 82.25 94 CYS A CA 1
ATOM 750 C C . CYS A 1 94 ? -0.776 7.981 -8.087 1.00 82.25 94 CYS A C 1
ATOM 752 O O . CYS A 1 94 ? -0.917 7.241 -9.064 1.00 82.25 94 CYS A O 1
ATOM 754 N N . SER A 1 95 ? -1.740 8.788 -7.636 1.00 68.62 95 SER A N 1
ATOM 755 C CA . SER A 1 95 ? -3.041 8.988 -8.290 1.00 68.62 95 SER A CA 1
ATOM 756 C C . SER A 1 95 ? -2.978 10.055 -9.380 1.00 68.62 95 SER A C 1
ATOM 758 O O . SER A 1 95 ? -2.001 10.841 -9.385 1.00 68.62 95 SER A O 1
#

Foldseek 3Di:
DALLVVCLVQPLVVLVVVCVVCVVDPDPSSVLSVLLNVLVVLCVVQHLVVLVVCLVPDDPDQDWDWDQPPPPNDTDDTDGSVSSVVSSVSVVSND

Radius of gyration: 15.06 Å; chains: 1; bounding box: 40×22×34 Å

Sequence (95 aa):
MEANKYFQKIGITGVKEYLVLNGWKNTPFIIQLKRLVESHKLVEVHGLAQSKEIVKNAPSDDHFYSWTLGNSGVRDKTVNIGELRKAIEDMESCS

Secondary structure (DSSP, 8-state):
--HHHHHHHHHHHHHHHHHHHHTTS--HHHHHHHHHHHHHHHHHTT-HHHHHHHHHHS-SSS-EE--B-TTS-PBPPPEEHHHHHHHHHHHHHT-

pLDDT: mean 87.29, std 8.96, range [63.78, 96.31]